Protein AF-A0AAP3EKQ7-F1 (afdb_monomer)

pLDDT: mean 80.59, std 11.53, range [40.94, 95.94]

Mean predicted aligned error: 14.68 Å

Foldseek 3Di:
DADPVRHDDVVVVVVVVVVCVCVVVVNQDADCVDPVRHDPVSVDDDPVNCVVCVVVVVVVVPPVVSVDDPVVVVVVVVVVVVVVVVVVVVVVVVVVVVVVVVVDD

Secondary structure (DSSP, 8-state):
-B-TTS-B-HHHHHHHHHHHHHHHTTT----TTSGGG--HHHHSPPHHHHHHHHHHHHHHT--HHHHS-HHHHHHHHHHHHHHHHHHHHHHHHHHHHHHHHTT--

Sequence (105 aa):
LLDGEGNILIDRYEWFLYQQIPDRLNGQLTLPDITKYRALDADLIDGEHWRKNKYTLLQQSHFTKLAEEPEKLIKQMAMELDTRLYEVGEYLEQEDNRNRILRNP

Solvent-accessible surface area (backbone atoms only — not comparable to full-atom values): 6332 Å² total; per-residue (Å²): 92,56,51,99,84,66,47,75,36,61,74,53,43,54,52,50,52,61,67,46,44,53,74,72,39,80,75,58,82,60,38,81,90,40,80,92,36,36,49,70,72,79,77,50,80,53,70,68,58,43,70,76,39,44,69,62,53,40,63,72,64,72,45,64,79,78,67,49,58,64,71,60,53,51,53,52,53,50,52,52,50,53,51,51,52,50,54,51,50,55,52,51,54,53,53,50,51,54,55,51,59,76,69,60,132

Organism: Escherichia coli (NCBI:txid562)

Radius of gyration: 31.76 Å; Cα contacts (8 Å, |Δi|>4): 38; chains: 1; bounding box: 72×48×77 Å

Structure (mmCIF, N/CA/C/O backbone):
data_AF-A0AAP3EKQ7-F1
#
_entry.id   AF-A0AAP3EKQ7-F1
#
loop_
_atom_site.group_PDB
_atom_site.id
_atom_site.type_symbol
_atom_site.label_atom_id
_atom_site.label_alt_id
_atom_site.label_comp_id
_atom_site.label_asym_id
_atom_site.label_entity_id
_atom_site.label_seq_id
_atom_site.pdbx_PDB_ins_code
_atom_site.Cartn_x
_atom_site.Cartn_y
_atom_site.Cartn_z
_atom_site.occupancy
_atom_site.B_iso_or_equiv
_atom_site.auth_seq_id
_atom_site.auth_comp_id
_atom_site.auth_asym_id
_atom_site.auth_atom_id
_atom_site.pdbx_PDB_model_num
ATOM 1 N N . LEU A 1 1 ? 31.088 -25.352 -25.606 1.00 70.81 1 LEU A N 1
ATOM 2 C CA . LEU A 1 1 ? 31.646 -24.027 -25.952 1.00 70.81 1 LEU A CA 1
ATOM 3 C C . LEU A 1 1 ? 32.602 -24.129 -27.129 1.00 70.81 1 LEU A C 1
ATOM 5 O O . LEU A 1 1 ? 32.473 -23.323 -28.037 1.00 70.81 1 LEU A O 1
ATOM 9 N N . LEU A 1 2 ? 33.485 -25.132 -27.145 1.00 84.31 2 LEU A N 1
ATOM 10 C CA . LEU A 1 2 ? 34.370 -25.398 -28.278 1.00 84.31 2 LEU A CA 1
ATOM 11 C C . LEU A 1 2 ? 33.856 -26.560 -29.146 1.00 84.31 2 LEU A C 1
ATOM 13 O O . LEU A 1 2 ? 33.061 -27.375 -28.660 1.00 84.31 2 LEU A O 1
ATOM 17 N N . ASP A 1 3 ? 34.275 -26.609 -30.406 1.00 82.56 3 ASP A N 1
ATOM 18 C CA . ASP A 1 3 ? 34.138 -27.772 -31.287 1.00 82.56 3 ASP A CA 1
ATOM 19 C C . ASP A 1 3 ? 35.268 -28.800 -31.061 1.00 82.56 3 ASP A C 1
ATOM 21 O O . ASP A 1 3 ? 36.076 -28.670 -30.139 1.00 82.56 3 ASP A O 1
ATOM 25 N N . GLY A 1 4 ? 35.306 -29.854 -31.884 1.00 83.19 4 GLY A N 1
ATOM 26 C CA . GLY A 1 4 ? 36.340 -30.894 -31.815 1.00 83.19 4 GLY A CA 1
ATOM 27 C C . GLY A 1 4 ? 37.751 -30.415 -32.182 1.00 83.19 4 GLY A C 1
ATOM 28 O O . GLY A 1 4 ? 38.713 -31.123 -31.905 1.00 83.19 4 GLY A O 1
ATOM 29 N N . GLU A 1 5 ? 37.877 -29.222 -32.763 1.00 85.69 5 GLU A N 1
ATOM 30 C CA . GLU A 1 5 ? 39.138 -28.581 -33.150 1.00 85.69 5 GLU A CA 1
ATOM 31 C C . G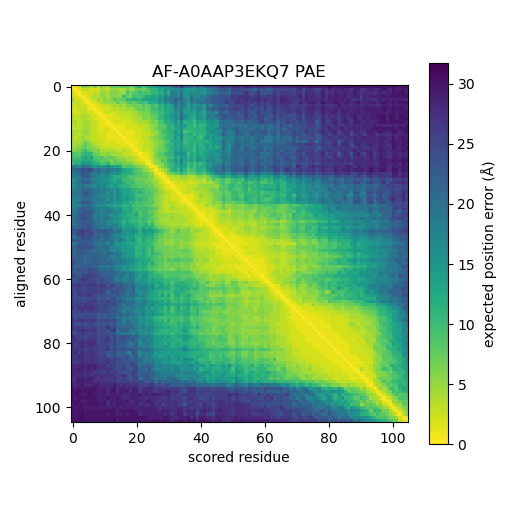LU A 1 5 ? 39.564 -27.500 -32.140 1.00 85.69 5 GLU A C 1
ATOM 33 O O . GLU A 1 5 ? 40.628 -26.899 -32.274 1.00 85.69 5 GLU A O 1
ATOM 38 N N . GLY A 1 6 ? 38.762 -27.272 -31.094 1.00 83.12 6 GLY A N 1
ATOM 39 C CA . GLY A 1 6 ? 39.032 -26.273 -30.066 1.00 83.12 6 GLY A CA 1
ATOM 40 C C . GLY A 1 6 ? 38.596 -24.853 -30.435 1.00 83.12 6 GLY A C 1
ATOM 41 O O . GLY A 1 6 ? 38.899 -23.926 -29.684 1.00 83.12 6 GLY A O 1
ATOM 42 N N . ASN A 1 7 ? 37.861 -24.653 -31.533 1.00 87.62 7 ASN A N 1
ATOM 43 C CA . ASN A 1 7 ? 37.336 -23.344 -31.919 1.00 87.62 7 ASN A CA 1
ATOM 44 C C . ASN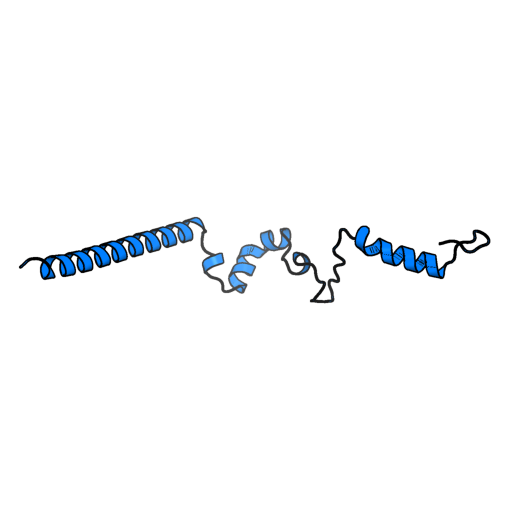 A 1 7 ? 36.042 -23.026 -31.168 1.00 87.62 7 ASN A C 1
ATOM 46 O O . ASN A 1 7 ? 35.232 -23.912 -30.891 1.00 87.62 7 ASN A O 1
ATOM 50 N N . ILE A 1 8 ? 35.810 -21.748 -30.858 1.00 84.75 8 ILE A N 1
ATOM 51 C CA . ILE A 1 8 ? 34.574 -21.309 -30.200 1.00 84.75 8 ILE A CA 1
ATOM 52 C C . ILE A 1 8 ? 33.407 -21.416 -31.180 1.00 84.75 8 ILE A C 1
ATOM 54 O O . ILE A 1 8 ? 33.375 -20.755 -32.215 1.00 84.75 8 ILE A O 1
ATOM 58 N N . LEU A 1 9 ? 32.401 -22.196 -30.797 1.00 88.94 9 LEU A N 1
ATOM 59 C CA . LEU A 1 9 ? 31.129 -22.260 -31.503 1.00 88.94 9 LEU A CA 1
ATOM 60 C C . LEU A 1 9 ? 30.280 -21.059 -31.093 1.00 88.94 9 LEU A C 1
ATOM 62 O O . LEU A 1 9 ? 29.704 -21.060 -30.004 1.00 88.94 9 LEU A O 1
ATOM 66 N N . ILE A 1 10 ? 30.217 -20.052 -31.964 1.00 85.69 10 ILE A N 1
ATOM 67 C CA . ILE A 1 10 ? 29.562 -18.762 -31.704 1.00 85.69 10 ILE A CA 1
ATOM 68 C C . ILE A 1 10 ? 28.111 -18.957 -31.243 1.00 85.69 10 ILE A C 1
ATOM 70 O O . ILE A 1 10 ? 27.748 -18.437 -30.194 1.00 85.69 10 ILE A O 1
ATOM 74 N N . ASP A 1 11 ? 27.332 -19.807 -31.916 1.00 84.19 11 ASP A N 1
ATOM 75 C CA . ASP A 1 11 ? 25.931 -20.077 -31.547 1.00 84.19 11 ASP A CA 1
ATOM 76 C C . ASP A 1 11 ? 25.794 -20.644 -30.123 1.00 84.19 11 ASP A C 1
ATOM 78 O O . ASP A 1 11 ? 24.882 -20.312 -29.366 1.00 84.19 11 ASP A O 1
ATOM 82 N N . ARG A 1 12 ? 26.738 -21.504 -29.717 1.00 85.00 12 ARG A N 1
ATOM 83 C CA . ARG A 1 12 ? 26.753 -22.083 -28.363 1.00 85.00 12 ARG A CA 1
ATOM 84 C C . ARG A 1 12 ? 27.270 -21.092 -27.331 1.00 85.00 12 ARG A C 1
ATOM 86 O O . ARG A 1 12 ? 26.891 -21.182 -26.166 1.00 85.00 12 ARG A O 1
ATOM 93 N N . TYR A 1 13 ? 28.160 -20.194 -27.738 1.00 83.75 13 TYR A N 1
ATOM 94 C CA . TYR A 1 13 ? 28.661 -19.119 -26.897 1.00 83.75 13 TYR A CA 1
ATOM 95 C C . TYR A 1 13 ? 27.561 -18.094 -26.609 1.00 83.75 13 TYR A C 1
ATOM 97 O O . TYR A 1 13 ? 27.366 -17.733 -25.454 1.00 83.75 13 TYR A O 1
ATOM 105 N N . GLU A 1 14 ? 26.779 -17.710 -27.618 1.00 82.06 14 GLU A N 1
ATOM 106 C CA . GLU A 1 14 ? 25.619 -16.833 -27.453 1.00 82.06 14 GLU A CA 1
ATOM 107 C C . GLU A 1 14 ? 24.583 -17.451 -26.501 1.00 82.06 14 GLU A C 1
ATOM 109 O O . GLU A 1 14 ? 24.151 -16.810 -25.541 1.00 82.06 14 GLU A O 1
ATOM 114 N N . TRP A 1 15 ? 24.261 -18.735 -26.682 1.00 82.88 15 TRP A N 1
ATOM 115 C CA . TRP A 1 15 ? 23.337 -19.432 -25.786 1.00 82.88 15 TRP A CA 1
ATOM 116 C C . TRP A 1 15 ? 23.860 -19.521 -24.345 1.00 82.88 15 TRP A C 1
ATOM 118 O O . TRP A 1 15 ? 23.113 -19.295 -23.392 1.00 82.88 15 TRP A O 1
ATOM 128 N N . PHE A 1 16 ? 25.159 -19.785 -24.177 1.00 82.75 16 PHE A N 1
ATOM 129 C CA . PHE A 1 16 ? 25.810 -19.759 -22.869 1.00 82.75 16 PHE A CA 1
ATOM 130 C C . PHE A 1 16 ? 25.710 -18.375 -22.215 1.00 82.75 16 PHE A C 1
ATOM 132 O O . PHE A 1 16 ? 25.395 -18.294 -21.031 1.00 82.75 16 PHE A O 1
ATOM 139 N N . LEU A 1 17 ? 25.905 -17.286 -22.965 1.00 77.94 17 LEU A N 1
ATOM 140 C CA . LEU A 1 17 ? 25.733 -15.928 -22.443 1.00 77.94 17 LEU A CA 1
ATOM 141 C C . LEU A 1 17 ? 24.300 -15.684 -21.958 1.00 77.94 17 LEU A C 1
ATOM 14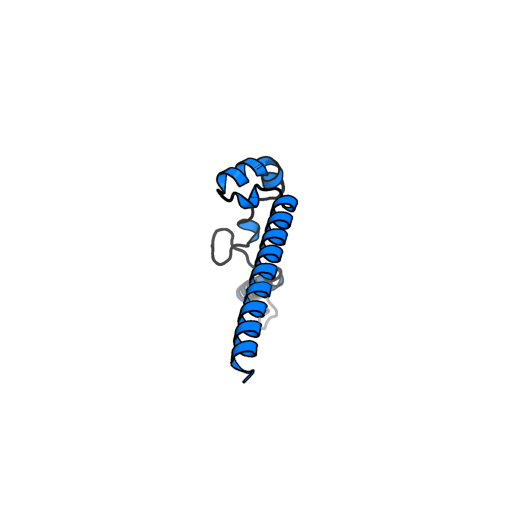3 O O . LEU A 1 17 ? 24.134 -15.169 -20.853 1.00 77.94 17 LEU A O 1
ATOM 147 N N . TYR A 1 18 ? 23.280 -16.111 -22.710 1.00 82.12 18 TYR A N 1
ATOM 148 C CA . TYR A 1 18 ? 21.882 -15.999 -22.273 1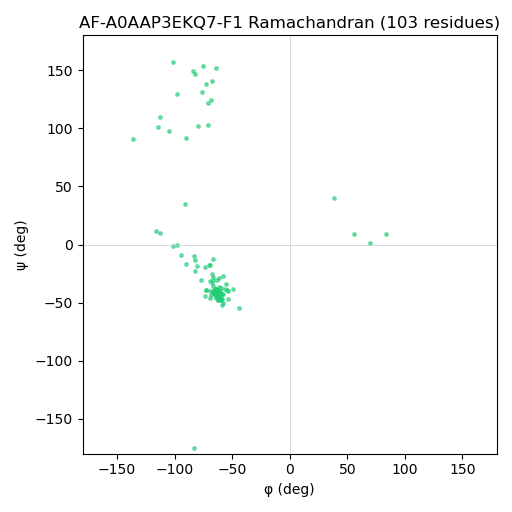.00 82.12 18 TYR A CA 1
ATOM 149 C C . TYR A 1 18 ? 21.592 -16.784 -20.990 1.00 82.12 18 TYR A C 1
ATOM 151 O O . TYR A 1 18 ? 20.857 -16.297 -20.134 1.00 82.12 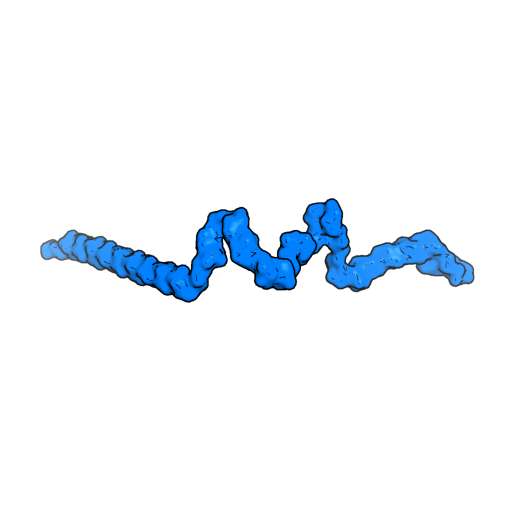18 TYR A O 1
ATOM 159 N N . GLN A 1 19 ? 22.204 -17.954 -20.799 1.00 77.81 19 GLN A N 1
ATOM 160 C CA . GLN A 1 19 ? 22.058 -18.716 -19.553 1.00 77.81 19 GLN A CA 1
ATOM 161 C C . GLN A 1 19 ? 22.704 -18.043 -18.338 1.00 77.81 19 GLN A C 1
ATOM 163 O O . GLN A 1 19 ? 22.280 -18.298 -17.218 1.00 77.81 19 GLN A O 1
ATOM 168 N N . GLN A 1 20 ? 23.715 -17.196 -18.538 1.00 75.81 20 GLN A N 1
ATOM 169 C CA . GLN A 1 20 ? 24.378 -16.463 -17.454 1.00 75.81 20 GLN A CA 1
ATOM 170 C C . GLN A 1 20 ? 23.618 -15.191 -17.047 1.00 75.81 20 GLN A C 1
ATOM 172 O O . GLN A 1 20 ? 23.926 -14.598 -16.014 1.00 75.81 20 GLN A O 1
ATOM 177 N N . ILE A 1 21 ? 22.648 -14.739 -17.851 1.00 72.94 21 ILE A N 1
ATOM 178 C CA . ILE A 1 21 ? 21.885 -13.511 -17.589 1.00 72.94 21 ILE A CA 1
ATOM 179 C C . ILE A 1 21 ? 21.126 -13.577 -16.251 1.00 72.94 21 ILE A C 1
ATOM 181 O O . ILE A 1 21 ? 21.275 -12.636 -15.477 1.00 72.94 21 ILE A O 1
ATOM 185 N N . PRO A 1 22 ? 20.376 -14.644 -15.909 1.00 67.50 22 PRO A N 1
ATOM 186 C CA . PRO A 1 22 ? 19.665 -14.726 -14.629 1.00 67.50 22 PRO A CA 1
ATOM 187 C C . PRO A 1 22 ? 20.588 -14.656 -13.403 1.00 67.50 22 PRO A C 1
ATOM 189 O O . PRO A 1 22 ? 20.285 -13.935 -12.452 1.00 67.50 22 PRO A O 1
ATOM 192 N N . ASP A 1 23 ? 21.733 -15.344 -13.458 1.00 66.81 23 ASP A N 1
ATOM 193 C CA . ASP A 1 23 ? 22.724 -15.373 -12.373 1.00 66.81 23 ASP A CA 1
ATOM 194 C C . ASP A 1 23 ? 23.404 -14.009 -12.184 1.00 66.81 23 ASP A C 1
ATOM 196 O O . ASP A 1 23 ? 23.734 -13.612 -11.068 1.00 66.81 23 ASP A O 1
ATOM 200 N N . ARG A 1 24 ? 23.592 -13.257 -13.277 1.00 64.12 24 ARG A N 1
ATOM 201 C CA . ARG A 1 24 ? 24.158 -11.897 -13.256 1.00 64.12 24 ARG A CA 1
ATOM 202 C C . ARG A 1 24 ? 23.132 -10.817 -12.927 1.00 64.12 24 ARG A C 1
ATOM 204 O O . ARG A 1 24 ? 23.510 -9.744 -12.469 1.00 64.12 24 ARG A O 1
ATOM 211 N N . LEU A 1 25 ? 21.851 -11.094 -13.148 1.00 65.69 25 LEU A N 1
ATOM 212 C CA . LEU A 1 25 ? 20.731 -10.216 -12.824 1.00 65.69 25 LEU A CA 1
ATOM 213 C C . LEU A 1 25 ? 20.182 -10.480 -11.417 1.00 65.69 25 LEU A C 1
ATOM 215 O O . LEU A 1 25 ? 18.977 -10.391 -11.239 1.00 65.69 25 LEU A O 1
ATOM 219 N N . ASN A 1 26 ? 21.004 -10.841 -10.420 1.00 61.94 26 ASN A N 1
ATOM 220 C CA . ASN A 1 26 ? 20.566 -11.047 -9.024 1.00 61.94 26 ASN A CA 1
ATOM 221 C C . ASN A 1 26 ? 19.174 -11.725 -8.897 1.00 61.94 26 ASN A C 1
ATOM 223 O O . ASN A 1 26 ? 18.339 -11.314 -8.093 1.00 61.94 26 ASN A O 1
ATOM 227 N N . GLY A 1 27 ? 18.887 -12.723 -9.747 1.00 59.69 27 GLY A N 1
ATOM 228 C CA . GLY A 1 27 ? 17.635 -13.482 -9.750 1.00 59.69 27 GLY A CA 1
ATOM 229 C C . GLY A 1 27 ? 16.349 -12.763 -10.192 1.00 59.69 27 GLY A C 1
ATOM 230 O O . GLY A 1 27 ? 15.302 -13.409 -10.191 1.00 59.69 27 GLY A O 1
ATOM 231 N N . GLN A 1 28 ? 16.366 -11.486 -10.592 1.00 66.38 28 GLN A N 1
ATOM 232 C CA . GLN A 1 28 ? 15.140 -10.768 -10.964 1.00 66.38 28 GLN A CA 1
ATOM 233 C C . GLN A 1 28 ? 15.330 -9.948 -12.246 1.00 66.38 28 GLN A C 1
ATOM 235 O O . GLN A 1 28 ? 15.714 -8.781 -12.231 1.00 66.38 28 GLN A O 1
ATOM 240 N N . LEU A 1 29 ? 15.026 -10.572 -13.390 1.00 71.31 29 LEU A N 1
ATOM 241 C CA . LEU A 1 29 ? 14.847 -9.851 -14.649 1.00 71.31 29 LEU A CA 1
ATOM 242 C C . LEU A 1 29 ? 13.541 -9.062 -14.554 1.00 71.31 29 LEU A C 1
ATOM 244 O O . LEU A 1 29 ? 12.456 -9.635 -14.676 1.00 71.31 29 LEU A O 1
ATOM 248 N N . THR A 1 30 ? 13.656 -7.760 -14.318 1.00 70.69 30 THR A N 1
ATOM 249 C CA . THR A 1 30 ? 12.503 -6.870 -14.270 1.00 70.69 30 THR A CA 1
ATOM 250 C C . THR A 1 30 ? 12.349 -6.154 -15.607 1.00 70.69 30 THR A C 1
ATOM 252 O O . THR A 1 30 ? 13.306 -5.625 -16.168 1.00 70.69 30 THR A O 1
ATOM 255 N N . LEU A 1 31 ? 11.141 -6.190 -16.163 1.00 74.56 31 LEU A N 1
ATOM 256 C CA . LEU A 1 31 ? 10.787 -5.530 -17.418 1.00 74.56 31 LEU A CA 1
ATOM 257 C C . LEU A 1 31 ? 9.758 -4.442 -17.082 1.00 74.56 31 LEU A C 1
ATOM 259 O O . LEU A 1 31 ? 8.592 -4.777 -16.867 1.00 74.56 31 LEU A O 1
ATOM 263 N N . PRO A 1 32 ? 10.159 -3.157 -17.001 1.00 71.81 32 PRO A N 1
ATOM 264 C CA . PRO A 1 32 ? 9.289 -2.068 -16.540 1.00 71.81 32 PRO A CA 1
ATOM 265 C C . PRO A 1 32 ? 7.978 -1.948 -17.330 1.00 71.81 32 PRO A C 1
ATOM 267 O O . PRO A 1 32 ? 6.920 -1.660 -16.764 1.00 71.81 32 PRO A O 1
ATOM 270 N N . ASP A 1 33 ? 8.028 -2.247 -18.627 1.00 79.88 33 ASP A N 1
ATOM 271 C CA . ASP A 1 33 ? 6.889 -2.123 -19.538 1.00 79.88 33 ASP A CA 1
ATOM 272 C C . ASP A 1 33 ? 5.937 -3.329 -19.509 1.00 79.88 33 ASP A C 1
ATOM 274 O O . ASP A 1 33 ? 4.842 -3.269 -20.066 1.00 79.88 33 ASP A O 1
ATOM 278 N N . ILE A 1 34 ? 6.313 -4.428 -18.841 1.00 78.94 34 ILE A N 1
ATOM 279 C CA . ILE A 1 34 ? 5.484 -5.633 -18.739 1.00 78.94 34 ILE A CA 1
ATOM 280 C C . ILE A 1 34 ? 5.026 -5.806 -17.295 1.00 78.94 34 ILE A C 1
ATOM 282 O O . ILE A 1 34 ? 5.803 -6.216 -16.439 1.00 78.94 34 ILE A O 1
ATOM 286 N N . THR A 1 35 ? 3.733 -5.598 -17.036 1.00 77.69 35 THR A N 1
ATOM 287 C CA . THR A 1 35 ? 3.135 -5.645 -15.686 1.00 77.69 35 THR A CA 1
ATOM 288 C C . THR A 1 35 ? 3.514 -6.896 -14.886 1.00 77.69 35 THR A C 1
ATOM 290 O O . THR A 1 35 ? 3.775 -6.806 -13.695 1.00 77.69 35 THR A O 1
ATOM 293 N N . LYS A 1 36 ? 3.601 -8.068 -15.531 1.00 74.12 36 LYS A N 1
ATOM 294 C CA . LYS A 1 36 ? 3.949 -9.342 -14.874 1.00 74.12 36 LYS A CA 1
ATOM 295 C C . LYS A 1 36 ? 5.387 -9.393 -14.340 1.00 74.12 36 LYS A C 1
ATOM 297 O O . LYS A 1 36 ? 5.653 -10.116 -13.386 1.00 74.12 36 LYS A O 1
ATOM 302 N N . TYR A 1 37 ? 6.305 -8.682 -14.986 1.00 74.56 37 TYR A N 1
ATOM 303 C CA . TYR A 1 37 ? 7.734 -8.705 -14.673 1.00 74.56 37 TYR A CA 1
ATOM 304 C C . TYR A 1 37 ? 8.224 -7.341 -14.183 1.00 74.56 37 TYR A C 1
ATOM 306 O O . TYR A 1 37 ? 9.424 -7.111 -14.101 1.00 74.56 37 TYR A O 1
ATOM 314 N N . ARG A 1 38 ? 7.322 -6.414 -13.867 1.00 78.12 38 ARG A N 1
ATOM 315 C CA . ARG A 1 38 ? 7.683 -5.111 -13.322 1.00 78.12 38 ARG A CA 1
ATOM 316 C C . ARG A 1 38 ? 8.144 -5.265 -11.869 1.00 78.12 38 ARG A C 1
ATOM 318 O O . ARG A 1 38 ? 7.551 -6.016 -11.099 1.00 78.12 38 ARG A O 1
ATOM 325 N N . ALA A 1 39 ? 9.209 -4.555 -11.500 1.00 82.00 39 ALA A N 1
ATOM 326 C CA . ALA A 1 39 ? 9.621 -4.428 -10.104 1.00 82.00 39 ALA A CA 1
ATOM 327 C C . ALA A 1 39 ? 8.582 -3.627 -9.313 1.00 82.00 39 ALA A C 1
ATOM 329 O O . ALA A 1 39 ? 8.127 -2.597 -9.802 1.00 82.00 39 ALA A O 1
ATOM 330 N N . LEU A 1 40 ? 8.294 -4.021 -8.070 1.00 81.56 40 LEU A N 1
ATOM 331 C CA . LEU A 1 40 ? 7.425 -3.235 -7.186 1.00 81.56 40 LEU A CA 1
ATOM 332 C C . LEU A 1 40 ? 7.916 -1.786 -7.059 1.00 81.56 40 LEU A C 1
ATOM 334 O O . LEU A 1 40 ? 7.113 -0.864 -7.126 1.00 81.56 40 LEU A O 1
ATOM 338 N N . ASP A 1 41 ? 9.231 -1.586 -6.964 1.00 81.00 41 ASP A N 1
ATOM 339 C CA . ASP A 1 41 ? 9.850 -0.261 -6.847 1.00 81.00 41 ASP A CA 1
ATOM 340 C C . ASP A 1 41 ? 9.513 0.673 -8.017 1.00 81.00 41 ASP A C 1
ATOM 342 O O . ASP A 1 41 ? 9.476 1.885 -7.835 1.00 81.00 41 ASP A O 1
ATOM 346 N N . ALA A 1 42 ? 9.230 0.126 -9.205 1.00 82.44 42 ALA A N 1
ATOM 347 C CA . ALA A 1 42 ? 8.828 0.917 -10.367 1.00 82.44 42 ALA A CA 1
ATOM 348 C C . ALA A 1 42 ? 7.387 1.449 -10.262 1.00 82.44 42 ALA A C 1
ATOM 350 O O . ALA A 1 42 ? 7.040 2.395 -10.965 1.00 82.44 42 ALA A O 1
ATOM 351 N N . ASP A 1 43 ? 6.560 0.856 -9.397 1.00 83.19 43 ASP A N 1
ATOM 352 C CA . ASP A 1 43 ? 5.207 1.330 -9.091 1.00 83.19 43 ASP A CA 1
ATOM 353 C C . ASP A 1 43 ? 5.171 2.238 -7.844 1.00 83.19 43 ASP A C 1
ATOM 355 O O . ASP A 1 43 ? 4.141 2.850 -7.549 1.00 83.19 43 ASP A O 1
ATOM 359 N N . LEU A 1 44 ? 6.276 2.340 -7.096 1.00 87.69 44 LEU A N 1
ATOM 360 C CA . LEU A 1 44 ? 6.372 3.190 -5.911 1.00 87.69 44 LEU A CA 1
ATOM 361 C C . LEU A 1 44 ? 6.711 4.639 -6.280 1.00 87.69 44 LEU A C 1
ATOM 363 O O . LEU A 1 44 ? 7.429 4.928 -7.235 1.00 87.69 44 LEU A O 1
ATOM 367 N N . ILE A 1 45 ? 6.218 5.573 -5.465 1.00 87.38 45 ILE A N 1
ATOM 368 C CA . ILE A 1 45 ? 6.600 6.985 -5.552 1.00 87.38 45 ILE A CA 1
ATOM 369 C C . ILE A 1 45 ? 7.994 7.146 -4.941 1.00 87.38 45 ILE A C 1
ATOM 371 O O . ILE A 1 45 ? 8.234 6.693 -3.819 1.00 87.38 45 ILE A O 1
ATOM 375 N N . ASP A 1 46 ? 8.901 7.827 -5.643 1.00 89.19 46 ASP A N 1
ATOM 376 C CA . ASP A 1 46 ? 10.240 8.079 -5.121 1.00 89.19 46 ASP A CA 1
ATOM 377 C C . ASP A 1 46 ? 10.210 8.963 -3.859 1.00 89.19 46 ASP A C 1
ATOM 379 O O . ASP A 1 46 ? 9.318 9.792 -3.645 1.00 89.19 46 ASP A O 1
ATOM 383 N N . GLY A 1 47 ? 11.209 8.785 -2.992 1.00 89.00 47 GLY A N 1
ATOM 384 C CA . GLY A 1 47 ? 11.243 9.451 -1.689 1.00 89.00 47 GLY A CA 1
ATOM 385 C C . GLY A 1 47 ? 11.313 10.980 -1.772 1.00 89.00 47 GLY A C 1
ATOM 386 O O . GLY A 1 47 ? 10.775 11.664 -0.898 1.00 89.00 47 GLY A O 1
ATOM 387 N N . GLU A 1 48 ? 11.936 11.529 -2.816 1.00 92.31 48 GLU A N 1
ATOM 388 C CA . GLU A 1 48 ? 12.041 12.976 -3.020 1.00 92.31 48 GLU A CA 1
ATOM 389 C C . GLU A 1 48 ? 10.699 13.567 -3.462 1.00 92.31 48 GLU A C 1
ATOM 391 O O . GLU A 1 48 ? 10.253 14.581 -2.916 1.00 92.31 48 GLU A O 1
ATOM 396 N N . HIS A 1 49 ? 10.011 12.905 -4.390 1.00 91.00 49 HIS A N 1
ATOM 397 C CA . HIS A 1 49 ? 8.668 13.267 -4.817 1.00 91.00 49 HIS A CA 1
ATOM 398 C C . HIS A 1 49 ? 7.660 13.145 -3.672 1.00 91.00 49 HIS A C 1
ATOM 400 O O . HIS A 1 49 ? 6.853 14.055 -3.470 1.00 91.00 49 HIS A O 1
ATOM 406 N N . TRP A 1 50 ? 7.746 12.084 -2.861 1.00 91.31 50 TRP A N 1
ATOM 407 C CA . TRP A 1 50 ? 6.928 11.946 -1.656 1.00 91.31 50 TRP A CA 1
ATOM 408 C C . TRP A 1 50 ? 7.141 13.113 -0.691 1.00 91.31 50 TRP A C 1
ATOM 410 O O . TRP A 1 50 ? 6.174 13.747 -0.280 1.00 91.31 50 TRP A O 1
ATOM 420 N N . ARG A 1 51 ? 8.392 13.452 -0.354 1.00 90.88 51 ARG A N 1
ATOM 421 C CA . ARG A 1 51 ? 8.694 14.548 0.585 1.00 90.88 51 ARG A CA 1
ATOM 422 C C . ARG A 1 51 ? 8.171 15.897 0.102 1.00 90.88 51 ARG A C 1
ATOM 424 O O . ARG A 1 51 ? 7.649 16.659 0.911 1.00 90.88 51 ARG A O 1
ATOM 431 N N . LYS A 1 52 ? 8.291 16.182 -1.197 1.00 94.31 52 LYS A N 1
ATOM 432 C CA . LYS A 1 52 ? 7.843 17.451 -1.793 1.00 94.31 52 LYS A CA 1
ATOM 433 C C . LYS A 1 52 ? 6.322 17.549 -1.893 1.00 94.31 52 LYS A C 1
ATOM 435 O O . LYS A 1 52 ? 5.770 18.612 -1.633 1.00 94.31 52 LYS A O 1
ATOM 440 N N . ASN A 1 53 ? 5.651 16.448 -2.233 1.00 92.12 53 ASN A N 1
ATOM 441 C CA . ASN A 1 53 ? 4.232 16.455 -2.598 1.00 92.12 53 ASN A CA 1
ATOM 442 C C . ASN A 1 53 ? 3.319 15.735 -1.596 1.00 92.12 53 ASN A C 1
ATOM 444 O O . ASN A 1 53 ? 2.139 15.550 -1.887 1.00 92.12 53 ASN A O 1
ATOM 448 N N . LYS A 1 54 ? 3.825 15.344 -0.417 1.00 89.25 54 LYS A N 1
ATOM 449 C CA . LYS A 1 54 ? 3.113 14.524 0.582 1.00 89.25 54 LYS A CA 1
ATOM 450 C C . LYS A 1 54 ? 1.664 14.957 0.806 1.00 89.25 54 LYS A C 1
ATOM 452 O O . LYS A 1 54 ? 0.760 14.142 0.676 1.00 89.25 54 LYS A O 1
ATOM 457 N N . TYR A 1 55 ? 1.431 16.227 1.133 1.00 87.19 55 TYR A N 1
ATOM 458 C CA . TYR A 1 55 ? 0.087 16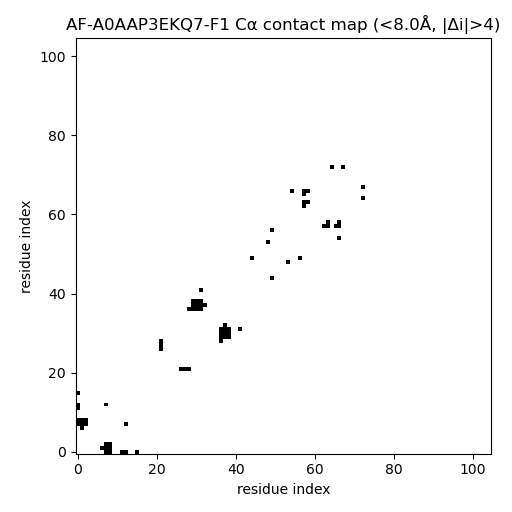.714 1.462 1.00 87.19 55 TYR A CA 1
ATOM 459 C C . TYR A 1 55 ? -0.866 16.672 0.264 1.00 87.19 55 TYR A C 1
ATOM 461 O O . TYR A 1 55 ? -2.012 16.257 0.414 1.00 87.19 55 TYR A O 1
ATOM 469 N N . THR A 1 56 ? -0.384 17.028 -0.926 1.00 89.25 56 THR A N 1
ATOM 470 C CA . THR A 1 56 ? -1.158 16.949 -2.171 1.00 89.25 56 THR A CA 1
ATOM 471 C C . THR A 1 56 ? -1.517 15.503 -2.502 1.00 89.25 56 THR A C 1
ATOM 473 O O . THR A 1 56 ? -2.674 15.211 -2.793 1.00 89.25 56 THR A O 1
ATOM 476 N N . LEU A 1 57 ? -0.552 14.585 -2.388 1.00 89.19 57 LEU A N 1
ATOM 477 C CA . LEU A 1 57 ? -0.760 13.154 -2.619 1.00 89.19 57 LEU A CA 1
ATOM 478 C C . LEU A 1 57 ? -1.765 12.567 -1.622 1.00 89.19 57 LEU A C 1
ATOM 480 O O . LEU A 1 57 ? -2.657 11.818 -2.012 1.00 89.19 57 LEU A O 1
ATOM 484 N N . LEU A 1 58 ? -1.671 12.946 -0.345 1.00 88.44 58 LEU A N 1
ATOM 485 C CA . LEU A 1 58 ? -2.620 12.521 0.686 1.00 88.44 58 LEU A CA 1
ATOM 486 C C . LEU A 1 58 ? -4.038 13.030 0.402 1.00 88.44 58 LEU A C 1
ATOM 488 O O . LEU A 1 58 ? -4.983 12.250 0.500 1.00 88.44 58 LEU A O 1
ATOM 492 N N . GLN A 1 59 ? -4.196 14.290 -0.016 1.00 85.81 59 GLN A N 1
ATOM 493 C CA . GLN A 1 59 ? -5.498 14.841 -0.409 1.00 85.81 59 GLN A CA 1
ATOM 494 C C . GLN A 1 59 ? -6.091 14.118 -1.625 1.00 85.81 59 GLN A C 1
ATOM 496 O O . GLN A 1 59 ? -7.267 13.760 -1.609 1.00 85.81 59 GLN A O 1
ATOM 501 N N . GLN A 1 60 ? -5.277 13.858 -2.651 1.00 86.69 60 GLN A N 1
ATOM 502 C CA . GLN A 1 60 ? -5.690 13.133 -3.859 1.00 86.69 60 GLN A CA 1
ATOM 503 C C . GLN A 1 60 ? -6.034 11.666 -3.590 1.00 86.69 60 GLN A C 1
ATOM 505 O O . GLN A 1 60 ? -6.844 11.080 -4.300 1.00 86.69 60 GLN A O 1
ATOM 510 N N . SER A 1 61 ? -5.430 11.065 -2.565 1.00 84.31 61 SER A N 1
ATOM 511 C CA . SER A 1 61 ? -5.666 9.665 -2.219 1.00 84.31 61 SER A CA 1
ATOM 512 C C . SER A 1 61 ? -7.071 9.404 -1.664 1.00 84.31 61 SER A C 1
ATOM 514 O O . SER A 1 61 ? -7.497 8.255 -1.610 1.00 84.31 61 SER A O 1
ATOM 516 N N . HIS A 1 62 ? -7.784 10.449 -1.222 1.00 80.88 62 HIS A N 1
ATOM 517 C CA . HIS A 1 62 ? -9.065 10.360 -0.512 1.00 80.88 62 HIS A CA 1
ATOM 518 C C . HIS A 1 62 ? -9.043 9.493 0.769 1.00 80.88 62 HIS A C 1
ATOM 520 O O . HIS A 1 62 ? -10.088 9.272 1.383 1.00 80.88 62 HIS A O 1
ATOM 526 N N . PHE A 1 63 ? -7.870 9.045 1.233 1.00 80.94 63 PHE A N 1
ATOM 527 C CA . PHE A 1 63 ? -7.713 8.273 2.465 1.00 80.94 63 PHE A CA 1
ATOM 528 C C . PHE A 1 63 ? -7.473 9.199 3.658 1.00 80.94 63 PHE A C 1
ATOM 530 O O . PHE A 1 63 ? -6.338 9.519 4.012 1.00 80.94 63 PHE A O 1
ATOM 537 N N . THR A 1 64 ? -8.558 9.588 4.326 1.00 77.88 64 THR A N 1
ATOM 538 C CA . THR A 1 64 ? -8.529 10.479 5.500 1.00 77.88 64 THR A CA 1
ATOM 539 C C . THR A 1 64 ? -7.633 9.957 6.625 1.00 77.88 64 THR A C 1
ATOM 541 O O . THR A 1 64 ? -6.863 10.721 7.197 1.00 77.88 64 THR A O 1
ATOM 544 N N . LYS A 1 65 ? -7.623 8.638 6.855 1.00 79.12 65 LYS A N 1
ATOM 545 C CA . LYS A 1 65 ? -6.780 7.988 7.874 1.00 79.12 65 LYS A CA 1
ATOM 546 C C . LYS A 1 65 ? -5.276 8.163 7.645 1.00 79.12 65 LYS A C 1
ATOM 548 O O . LYS A 1 65 ? -4.515 8.149 8.602 1.00 79.12 65 LYS A O 1
ATOM 553 N N . LEU A 1 66 ? -4.835 8.310 6.391 1.00 79.56 66 LEU A N 1
ATOM 554 C CA . LEU A 1 66 ? -3.418 8.530 6.065 1.00 79.56 66 LEU A CA 1
ATOM 555 C C . LEU A 1 66 ? -2.995 9.994 6.258 1.00 79.56 66 LEU A C 1
ATOM 557 O O . LEU A 1 66 ? -1.800 10.282 6.338 1.00 79.56 66 LEU A O 1
ATOM 561 N N . ALA A 1 67 ? -3.964 10.911 6.306 1.00 79.94 67 ALA A N 1
ATOM 562 C CA . ALA A 1 67 ? -3.741 12.332 6.545 1.00 79.94 67 ALA A CA 1
ATOM 563 C C . ALA A 1 67 ? -3.775 12.702 8.038 1.00 79.94 67 ALA A C 1
ATOM 565 O O . ALA A 1 67 ? -3.313 13.780 8.409 1.00 79.94 67 ALA A O 1
ATOM 566 N N . GLU A 1 68 ? -4.313 11.827 8.888 1.00 83.62 68 GLU A N 1
ATOM 567 C CA . GLU A 1 68 ? -4.363 12.021 10.334 1.00 83.62 68 GLU A CA 1
ATOM 568 C C . GLU A 1 68 ? -3.000 11.796 11.001 1.00 83.62 68 GLU A C 1
ATOM 570 O O . GLU A 1 68 ? -2.137 11.061 10.515 1.00 83.62 68 GLU A O 1
ATOM 575 N N . GLU A 1 69 ? -2.798 12.438 12.152 1.00 85.62 69 GLU A N 1
ATOM 576 C CA . GLU A 1 69 ? -1.606 12.209 12.963 1.00 85.62 69 GLU A CA 1
ATOM 577 C C . GLU A 1 69 ? -1.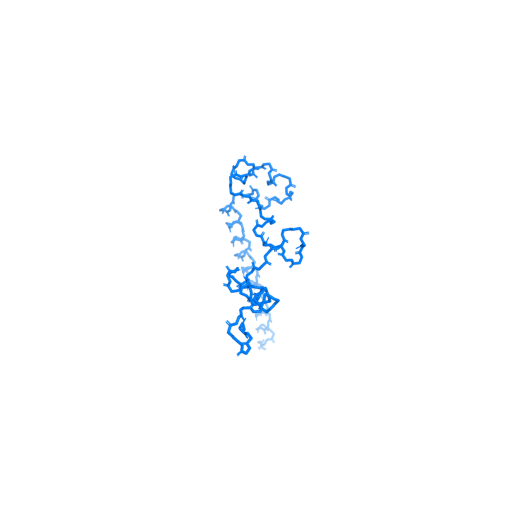638 10.791 13.553 1.00 85.62 69 GLU A C 1
ATOM 579 O O . GLU A 1 69 ? -2.583 10.464 14.283 1.00 85.62 69 GLU A O 1
ATOM 584 N N . PRO A 1 70 ? -0.596 9.968 13.321 1.00 86.88 70 PRO A N 1
ATOM 585 C CA . PRO A 1 70 ? -0.579 8.580 13.773 1.00 86.88 70 PRO A CA 1
ATOM 586 C C . PRO A 1 70 ? -0.832 8.434 15.274 1.00 86.88 70 PRO A C 1
ATOM 588 O O . PRO A 1 70 ? -1.561 7.545 15.695 1.00 86.88 70 PRO A O 1
ATOM 591 N N . GLU A 1 71 ? -0.285 9.336 16.092 1.00 89.94 71 GLU A N 1
ATOM 592 C CA . GLU A 1 71 ? -0.457 9.292 17.547 1.00 89.94 71 GLU A CA 1
ATOM 593 C C . GLU A 1 71 ? -1.913 9.480 17.984 1.00 89.94 71 GLU A C 1
ATOM 595 O O . GLU A 1 71 ? -2.359 8.830 18.931 1.00 89.94 71 GLU A O 1
ATOM 600 N N . LYS A 1 72 ? -2.664 10.358 17.304 1.00 88.75 72 LYS A N 1
ATOM 601 C CA . LYS A 1 72 ? -4.085 10.588 17.597 1.00 88.75 72 LYS A CA 1
ATOM 602 C C . LYS A 1 72 ? -4.911 9.370 17.206 1.00 88.75 72 LYS A C 1
ATOM 604 O O . LYS A 1 72 ? -5.707 8.900 18.016 1.00 88.75 72 LYS A O 1
ATOM 609 N N . LEU A 1 73 ? -4.657 8.828 16.015 1.00 88.94 73 LEU A N 1
ATOM 610 C CA . LEU A 1 73 ? -5.343 7.640 15.516 1.00 88.94 73 LEU A CA 1
ATOM 611 C C . LEU A 1 73 ? -5.087 6.422 16.416 1.00 88.94 73 LEU A C 1
ATOM 613 O O . LEU A 1 73 ? -6.026 5.728 16.794 1.00 88.94 73 LEU A O 1
ATOM 617 N N . ILE A 1 74 ? -3.835 6.197 16.831 1.00 91.25 74 ILE A N 1
ATOM 618 C CA . ILE A 1 74 ? -3.470 5.089 17.728 1.00 91.25 74 ILE A CA 1
ATOM 619 C C . ILE A 1 74 ? -4.172 5.226 19.082 1.00 91.25 74 ILE A C 1
ATOM 621 O O . ILE A 1 74 ? -4.727 4.249 19.579 1.00 91.25 74 ILE A O 1
ATOM 625 N N . LYS A 1 75 ? -4.188 6.428 19.674 1.00 93.56 75 LYS A N 1
ATOM 626 C CA . LYS A 1 75 ? -4.888 6.673 20.947 1.00 93.56 75 LYS A CA 1
ATOM 627 C C . LYS A 1 75 ? -6.387 6.412 20.833 1.00 93.56 75 LYS A C 1
ATOM 629 O O . LYS A 1 75 ? -6.959 5.793 21.724 1.00 93.56 75 LYS A O 1
ATOM 634 N N . GLN A 1 76 ? -7.008 6.853 19.741 1.00 92.44 76 GLN A N 1
ATOM 635 C CA . GLN A 1 76 ? -8.423 6.600 19.489 1.00 92.44 76 GLN A CA 1
ATOM 636 C C . GLN A 1 76 ? -8.708 5.100 19.362 1.00 92.44 76 GLN A C 1
ATOM 638 O O . GLN A 1 76 ? -9.620 4.602 20.015 1.00 92.44 76 GLN A O 1
ATOM 643 N N . MET A 1 77 ? -7.908 4.377 18.573 1.00 92.38 77 MET A N 1
ATOM 644 C CA . MET A 1 77 ? -8.055 2.929 18.407 1.00 92.38 77 MET A CA 1
ATOM 645 C C . MET A 1 77 ? -7.866 2.173 19.726 1.00 92.38 77 MET A C 1
ATOM 647 O O . MET A 1 77 ? -8.611 1.238 20.003 1.00 92.38 77 MET A O 1
ATOM 651 N N . ALA A 1 78 ? -6.897 2.577 20.551 1.00 94.81 78 ALA A N 1
ATOM 652 C CA . ALA A 1 78 ? -6.689 1.988 21.871 1.00 94.81 78 ALA A CA 1
ATOM 653 C C . ALA A 1 78 ? -7.914 2.194 22.775 1.00 94.81 78 ALA A C 1
ATOM 655 O O . ALA A 1 78 ? -8.406 1.241 23.368 1.00 94.81 78 ALA A O 1
ATOM 656 N N . MET A 1 79 ? -8.464 3.411 22.806 1.00 95.31 79 MET A N 1
ATOM 657 C CA . MET A 1 79 ? -9.649 3.719 23.607 1.00 95.31 79 MET A CA 1
ATOM 658 C C . MET A 1 79 ? -10.894 2.951 23.136 1.00 95.31 79 MET A C 1
ATOM 660 O O . MET A 1 79 ? -11.685 2.490 23.958 1.00 95.31 79 MET A O 1
ATOM 664 N N . GLU A 1 80 ? -11.067 2.784 21.823 1.00 94.81 80 GLU A N 1
ATOM 665 C CA . GLU A 1 80 ? -12.149 1.976 21.249 1.00 94.81 80 GLU A CA 1
ATOM 666 C C . GLU A 1 80 ? -12.021 0.497 21.651 1.00 94.81 80 GLU A C 1
ATOM 668 O O . GLU A 1 80 ? -13.010 -0.131 22.033 1.00 94.81 80 GLU A O 1
ATOM 673 N N . LEU A 1 81 ? -10.800 -0.048 21.624 1.00 95.94 81 LEU A N 1
ATOM 674 C CA . LEU A 1 81 ? -10.525 -1.414 22.070 1.00 95.94 81 LEU A CA 1
ATOM 675 C C . LEU A 1 81 ? -10.800 -1.596 23.565 1.00 95.94 81 LEU A C 1
ATOM 677 O O . LEU A 1 81 ? -11.473 -2.558 23.929 1.00 95.94 81 LEU A O 1
ATOM 681 N N . ASP A 1 82 ? -10.342 -0.673 24.411 1.00 95.62 82 ASP A N 1
ATOM 682 C CA . ASP A 1 82 ? -10.584 -0.719 25.858 1.00 95.62 82 A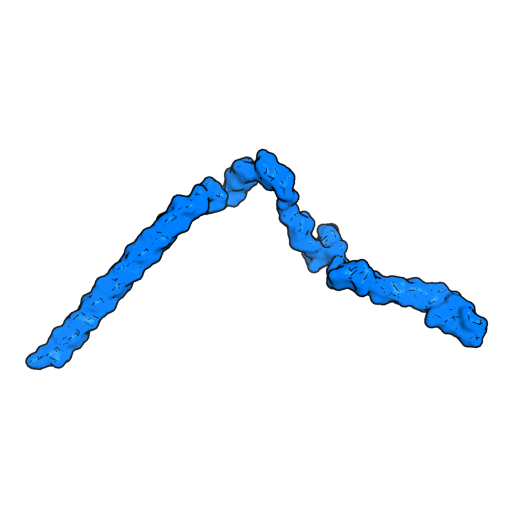SP A CA 1
ATOM 683 C C . ASP A 1 82 ? -12.082 -0.658 26.180 1.00 95.62 82 ASP A C 1
ATOM 685 O O . ASP A 1 82 ? -12.581 -1.432 26.998 1.00 95.62 82 ASP A O 1
ATOM 689 N N . THR A 1 83 ? -12.821 0.208 25.482 1.00 94.81 83 THR A N 1
ATOM 690 C CA . THR A 1 83 ? -14.280 0.319 25.634 1.00 94.81 83 THR A CA 1
ATOM 691 C C . THR A 1 83 ? -14.958 -1.001 25.280 1.00 94.81 83 THR A C 1
ATOM 693 O O . THR A 1 83 ? -15.767 -1.520 26.046 1.00 94.81 83 THR A O 1
ATOM 696 N N . ARG A 1 84 ? -14.578 -1.596 24.147 1.00 93.19 84 ARG A N 1
ATOM 697 C CA . ARG A 1 84 ? -15.161 -2.857 23.688 1.00 93.19 84 ARG A CA 1
ATOM 698 C C . ARG A 1 84 ? -14.813 -4.028 24.605 1.00 93.19 84 ARG A C 1
ATOM 700 O O . ARG A 1 84 ? -15.641 -4.911 24.807 1.00 93.19 84 ARG A O 1
ATOM 707 N N . LEU A 1 85 ? -13.604 -4.048 25.162 1.00 93.81 85 LEU A N 1
ATOM 708 C CA . LEU A 1 85 ? -13.206 -5.036 26.165 1.00 93.81 85 LEU A CA 1
ATOM 709 C C . LEU A 1 85 ? -14.059 -4.914 27.430 1.00 93.81 85 LEU A C 1
ATOM 711 O O . LEU A 1 85 ? -14.516 -5.934 27.943 1.00 93.81 85 LEU A O 1
ATOM 715 N N . TYR A 1 86 ? -14.311 -3.688 27.893 1.00 92.81 86 TYR A N 1
ATOM 716 C CA . TYR A 1 86 ? -15.172 -3.438 29.046 1.00 92.81 86 TYR A CA 1
ATOM 717 C C . TYR A 1 86 ? -16.613 -3.906 28.795 1.00 92.81 86 TYR A C 1
ATOM 719 O O . TYR A 1 86 ? -17.166 -4.652 29.599 1.00 92.81 86 TYR A O 1
ATOM 727 N N . GLU A 1 87 ? -17.197 -3.555 27.646 1.00 90.81 87 GLU A N 1
ATOM 728 C CA . GLU A 1 87 ? -18.549 -3.985 27.258 1.00 90.81 87 GLU A CA 1
ATOM 729 C C . GLU A 1 87 ? -18.688 -5.512 27.198 1.00 90.81 87 GLU A C 1
ATOM 731 O O . GLU A 1 87 ? -19.679 -6.074 27.668 1.00 90.81 87 GLU A O 1
ATOM 736 N N . VAL A 1 88 ? -17.689 -6.199 26.635 1.00 90.19 88 VAL A N 1
ATOM 737 C CA . VAL A 1 88 ? -17.664 -7.667 26.593 1.00 90.19 88 VAL A CA 1
ATOM 738 C C . VAL A 1 88 ? -17.529 -8.253 28.001 1.00 90.19 88 VAL A C 1
ATOM 740 O O . VAL A 1 88 ? -18.186 -9.247 28.300 1.00 90.19 88 VAL A O 1
ATOM 743 N N . GLY A 1 89 ? -16.723 -7.642 28.873 1.00 86.81 89 GLY A N 1
ATOM 744 C CA . GLY A 1 89 ? -16.611 -8.037 30.279 1.00 86.81 89 GLY A CA 1
ATOM 745 C C . GLY A 1 89 ? -17.954 -7.966 31.009 1.00 86.81 89 GLY A C 1
ATOM 746 O O . GLY A 1 89 ? -18.404 -8.967 31.562 1.00 86.81 89 GLY A O 1
ATOM 747 N N . GLU A 1 90 ? -18.640 -6.826 30.920 1.00 86.75 90 GLU A N 1
ATOM 748 C CA . GLU A 1 90 ? -19.977 -6.626 31.497 1.00 86.75 90 GLU A CA 1
ATOM 749 C C . GLU A 1 90 ? -20.999 -7.636 30.957 1.00 86.75 90 GLU A C 1
ATOM 751 O O . GLU A 1 90 ? -21.789 -8.204 31.713 1.00 86.75 90 GLU A O 1
ATOM 756 N N . TYR A 1 91 ? -20.976 -7.900 29.647 1.00 83.00 91 TYR A N 1
ATOM 757 C CA . TYR A 1 91 ? -21.850 -8.893 29.026 1.00 83.00 91 TYR A CA 1
ATOM 758 C C . TYR A 1 91 ? -21.643 -10.293 29.625 1.00 83.00 91 TYR A C 1
ATOM 760 O O . TYR A 1 91 ? -22.613 -10.966 29.985 1.00 83.00 91 TYR A O 1
ATOM 768 N N . LEU A 1 92 ? -20.384 -10.718 29.769 1.00 81.50 92 LEU A N 1
ATOM 769 C CA . LEU A 1 92 ? -20.039 -12.024 30.330 1.00 81.50 92 LEU A CA 1
ATOM 770 C C . LEU A 1 92 ? -20.428 -12.135 31.809 1.00 81.50 92 LEU A C 1
ATOM 772 O O . LEU A 1 92 ? -20.979 -13.157 32.216 1.00 81.50 92 LEU A O 1
ATOM 776 N N . GLU A 1 93 ? -20.206 -11.088 32.608 1.00 81.00 93 GLU A N 1
ATOM 777 C CA . GLU A 1 93 ? -20.613 -11.070 34.018 1.00 81.00 93 GLU A CA 1
ATOM 778 C C . GLU A 1 93 ? -22.139 -11.143 34.184 1.00 81.00 93 GLU A C 1
ATOM 780 O O . GLU A 1 93 ? -22.647 -11.834 35.073 1.00 81.00 93 GLU A O 1
ATOM 785 N N . GLN A 1 94 ? -22.900 -10.473 33.316 1.00 74.75 94 GLN A N 1
ATOM 786 C CA . GLN A 1 94 ? -24.363 -10.530 33.340 1.00 74.75 94 GLN A CA 1
ATOM 787 C C . GLN A 1 94 ? -24.909 -11.900 32.910 1.00 74.75 94 GLN A C 1
ATOM 789 O O . GLN A 1 94 ? -25.866 -12.389 33.521 1.00 74.75 94 GLN A O 1
ATOM 794 N N . GLU A 1 95 ? -24.327 -12.542 31.892 1.00 67.38 95 GLU A N 1
ATOM 795 C CA . GLU A 1 95 ? -24.694 -13.911 31.500 1.00 67.38 95 GLU A CA 1
ATOM 796 C C . GLU A 1 95 ? -24.350 -14.941 32.583 1.00 67.38 95 GLU A C 1
ATOM 798 O O . GLU A 1 95 ? -25.175 -15.812 32.884 1.00 67.38 95 GLU A O 1
ATOM 803 N N . ASP A 1 96 ? -23.177 -14.832 33.209 1.00 60.94 96 ASP A N 1
ATOM 804 C CA . ASP A 1 96 ? -22.765 -15.749 34.274 1.00 60.94 96 ASP A CA 1
ATOM 805 C C . ASP A 1 96 ? -23.652 -15.583 35.520 1.00 60.94 96 ASP A C 1
ATOM 807 O O . ASP A 1 96 ? -24.159 -16.561 36.074 1.00 60.94 96 ASP A O 1
ATOM 811 N N . ASN A 1 97 ? -23.984 -14.344 35.900 1.00 59.56 97 ASN A N 1
ATOM 812 C CA . ASN A 1 97 ? -24.925 -14.084 36.992 1.00 59.56 97 ASN A CA 1
ATOM 813 C C . ASN A 1 97 ? -26.331 -14.639 36.706 1.00 59.56 97 ASN A C 1
ATOM 815 O O . ASN A 1 97 ? -26.939 -15.245 37.592 1.00 59.56 97 ASN A O 1
ATOM 819 N N . ARG A 1 98 ? -26.846 -14.516 35.474 1.00 60.22 98 ARG A N 1
ATOM 820 C CA . ARG A 1 98 ? -28.132 -15.131 35.087 1.00 60.22 98 ARG A CA 1
ATOM 821 C C . ARG A 1 98 ? -28.092 -16.657 35.192 1.00 60.22 98 ARG A C 1
ATOM 823 O O . ARG A 1 98 ? -29.028 -17.254 35.724 1.00 60.22 98 ARG A O 1
ATOM 830 N N . ASN A 1 99 ? -27.006 -17.289 34.749 1.00 59.31 99 ASN A N 1
ATOM 831 C CA . ASN A 1 99 ? -26.840 -18.741 34.835 1.00 59.31 99 ASN A CA 1
ATOM 832 C C . ASN A 1 99 ? -26.648 -19.246 36.274 1.00 59.31 99 ASN A C 1
ATOM 834 O O . ASN A 1 99 ? -27.101 -20.346 36.599 1.00 59.31 99 ASN A O 1
ATOM 838 N N . ARG A 1 100 ? -26.026 -18.457 37.157 1.00 56.28 100 ARG A N 1
ATOM 839 C CA . ARG A 1 100 ? -25.889 -18.791 38.583 1.00 56.28 100 ARG A CA 1
ATOM 840 C C . ARG A 1 100 ? -27.208 -18.663 39.346 1.00 56.28 100 ARG A C 1
ATOM 842 O O . ARG A 1 100 ? -27.500 -19.536 40.157 1.00 56.28 100 ARG A O 1
ATOM 849 N N . ILE A 1 101 ? -28.030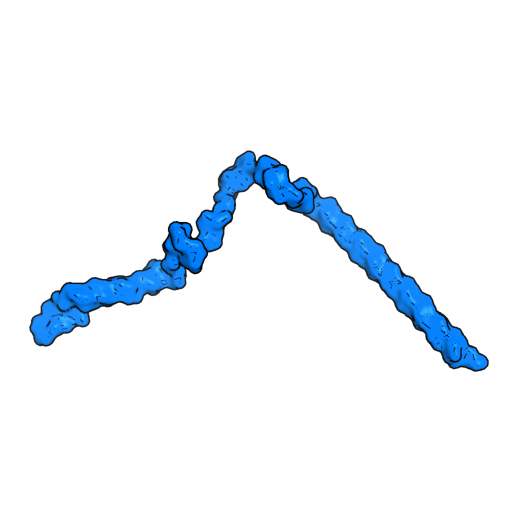 -17.649 39.053 1.00 56.19 101 ILE A N 1
ATOM 850 C CA . ILE A 1 101 ? -29.362 -17.481 39.669 1.00 56.19 101 ILE A CA 1
ATOM 851 C C . ILE A 1 101 ? -30.296 -18.639 39.286 1.00 56.19 101 ILE A C 1
ATOM 853 O O . ILE A 1 101 ? -31.022 -19.143 40.136 1.00 56.19 101 ILE A O 1
ATOM 857 N N . LEU A 1 102 ? -30.233 -19.127 38.043 1.00 55.31 102 LEU A N 1
ATOM 858 C CA . LEU A 1 102 ? -31.024 -20.286 37.599 1.00 55.31 102 LEU A CA 1
ATOM 859 C C . LEU A 1 102 ? -30.574 -21.622 38.218 1.00 55.31 102 LEU A C 1
ATOM 861 O O . LEU A 1 102 ? -31.325 -22.595 38.180 1.00 55.31 102 LEU A O 1
ATOM 865 N N . ARG A 1 103 ? -29.355 -21.693 38.766 1.00 52.31 103 ARG A N 1
ATOM 866 C CA . ARG A 1 103 ? -28.778 -22.907 39.370 1.00 52.31 103 ARG A CA 1
ATOM 867 C C . ARG A 1 103 ? -28.895 -22.963 40.894 1.00 52.31 103 ARG A C 1
ATOM 869 O O . ARG A 1 103 ? -28.443 -23.949 41.471 1.00 52.31 103 ARG A O 1
ATOM 876 N N . ASN A 1 104 ? -29.479 -21.951 41.533 1.00 40.94 104 ASN A N 1
ATOM 877 C CA . ASN A 1 104 ? -29.663 -21.914 42.982 1.00 40.94 104 ASN A CA 1
ATOM 878 C C . ASN A 1 104 ? -31.146 -22.198 43.325 1.00 40.94 104 ASN A C 1
ATOM 880 O O . ASN A 1 104 ? -31.960 -21.284 43.182 1.00 40.94 104 ASN A O 1
ATOM 884 N N . PRO A 1 105 ? -31.516 -23.448 43.678 1.00 52.56 105 PRO A N 1
ATOM 885 C CA . PRO A 1 105 ? -32.861 -23.794 44.146 1.00 52.56 105 PRO A CA 1
ATOM 886 C C . PRO A 1 105 ? -33.174 -23.243 45.544 1.00 52.56 105 PRO A C 1
ATOM 888 O O . PRO A 1 105 ? -32.222 -23.000 46.323 1.00 52.56 105 PRO A O 1
#